Protein AF-A0A2V2ETI8-F1 (afdb_monomer)

Foldseek 3Di:
DDDDDDDDLVVVVVVVPDDDPDQDLLQLLLVVVCVVCDPPDLVVVCVVLVHDSVVNVCSNVSVDDDDPVSLVSVCVSVVHDSCNSRVVDDD

Structure (mmCIF, N/CA/C/O backbone):
data_AF-A0A2V2ETI8-F1
#
_entry.id   AF-A0A2V2ETI8-F1
#
loop_
_atom_site.group_PDB
_atom_site.id
_atom_site.type_symbol
_atom_site.label_atom_id
_atom_site.label_alt_id
_atom_site.label_comp_id
_atom_site.label_asym_id
_atom_site.label_entity_id
_atom_site.label_seq_id
_atom_site.pdbx_PDB_ins_code
_atom_site.Cartn_x
_atom_site.Cartn_y
_atom_site.Cartn_z
_atom_site.occupancy
_atom_site.B_iso_or_equiv
_atom_site.auth_seq_id
_atom_site.auth_comp_id
_atom_site.auth_asym_id
_atom_site.auth_atom_id
_atom_site.pdbx_PDB_model_num
ATOM 1 N N . MET A 1 1 ? 19.365 21.524 19.868 1.00 35.72 1 MET A N 1
ATOM 2 C CA . MET A 1 1 ? 19.945 21.725 18.520 1.00 35.72 1 MET A CA 1
ATOM 3 C C . MET A 1 1 ? 20.191 20.338 17.940 1.00 35.72 1 MET A C 1
ATOM 5 O O . MET A 1 1 ? 21.153 19.693 18.310 1.00 35.72 1 MET A O 1
ATOM 9 N N . SER A 1 2 ? 19.182 19.693 17.355 1.00 39.59 2 SER A N 1
ATOM 10 C CA . SER A 1 2 ? 18.855 19.773 15.922 1.00 39.59 2 SER A CA 1
ATOM 11 C C . SER A 1 2 ? 20.094 19.674 15.044 1.00 39.59 2 SER A C 1
ATOM 13 O O . SER A 1 2 ? 20.706 20.698 14.798 1.00 39.59 2 SER A O 1
ATOM 15 N N . HIS A 1 3 ? 20.402 18.486 14.524 1.00 34.25 3 HIS A N 1
ATOM 16 C CA . HIS A 1 3 ? 20.955 18.363 13.176 1.00 34.25 3 HIS A CA 1
ATOM 17 C C . HIS A 1 3 ? 20.338 17.143 12.483 1.00 34.25 3 HIS A C 1
ATOM 19 O O . HIS A 1 3 ? 20.705 15.989 12.682 1.00 34.25 3 HIS A O 1
ATOM 25 N N . HIS A 1 4 ? 19.311 17.474 11.705 1.00 41.62 4 HIS A N 1
ATOM 26 C CA . HIS A 1 4 ? 18.687 16.699 10.647 1.00 41.62 4 HIS A CA 1
ATOM 27 C C . HIS A 1 4 ? 19.758 16.176 9.675 1.00 41.62 4 HIS A C 1
ATOM 29 O O . HIS A 1 4 ? 20.475 16.973 9.073 1.00 41.62 4 HIS A O 1
ATOM 35 N N . LEU A 1 5 ? 19.822 14.859 9.463 1.00 40.38 5 LEU A N 1
ATOM 36 C CA . LEU A 1 5 ? 20.434 14.287 8.264 1.00 40.38 5 LEU A CA 1
ATOM 37 C C . LEU A 1 5 ? 19.337 13.619 7.443 1.00 40.38 5 LEU A C 1
ATOM 39 O O . LEU A 1 5 ? 18.814 12.557 7.780 1.00 40.38 5 LEU A O 1
ATOM 43 N N . VAL A 1 6 ? 18.978 14.316 6.370 1.00 48.94 6 VAL A N 1
ATOM 44 C CA . VAL A 1 6 ? 18.087 13.883 5.299 1.00 48.94 6 VAL A CA 1
ATOM 45 C C . VAL A 1 6 ? 18.724 12.663 4.625 1.00 48.94 6 VAL A C 1
ATOM 47 O O . VAL A 1 6 ? 19.639 12.791 3.815 1.00 48.94 6 VAL A O 1
ATOM 50 N N . LYS A 1 7 ? 18.280 11.457 4.996 1.00 44.16 7 LYS A N 1
ATOM 51 C CA . LYS A 1 7 ? 18.758 10.203 4.399 1.00 44.16 7 LYS A CA 1
ATOM 52 C C . LYS A 1 7 ? 18.103 10.018 3.026 1.00 44.16 7 LYS A C 1
ATOM 54 O O . LYS A 1 7 ? 16.928 9.679 2.921 1.00 44.16 7 LYS A O 1
ATOM 59 N N . SER A 1 8 ? 18.882 10.310 1.986 1.00 39.06 8 SER A N 1
ATOM 60 C CA . SER A 1 8 ? 18.523 10.206 0.569 1.00 39.06 8 SER A CA 1
ATOM 61 C C . SER A 1 8 ? 18.019 8.804 0.198 1.00 39.06 8 SER A C 1
ATOM 63 O O . SER A 1 8 ? 18.656 7.798 0.511 1.00 39.06 8 SER A O 1
ATOM 65 N N . GLN A 1 9 ? 16.889 8.745 -0.516 1.00 44.28 9 GLN A N 1
ATOM 66 C CA . GLN A 1 9 ? 16.208 7.514 -0.949 1.00 44.28 9 GLN A CA 1
ATOM 67 C C . GLN A 1 9 ? 17.059 6.591 -1.844 1.00 44.28 9 GLN A C 1
ATOM 69 O O . GLN A 1 9 ? 16.689 5.442 -2.062 1.00 44.28 9 GLN A O 1
ATOM 74 N N . VAL A 1 10 ? 18.202 7.062 -2.345 1.00 48.50 10 VAL A N 1
ATOM 75 C CA . VAL A 1 10 ? 19.082 6.300 -3.245 1.00 48.50 10 VAL A CA 1
ATOM 76 C C . VAL A 1 10 ? 19.896 5.233 -2.496 1.00 48.50 10 VAL A C 1
ATOM 78 O O . VAL A 1 10 ? 20.253 4.212 -3.078 1.00 48.50 10 VAL A O 1
ATOM 81 N N . PHE A 1 11 ? 20.143 5.412 -1.193 1.00 45.00 11 PHE A N 1
A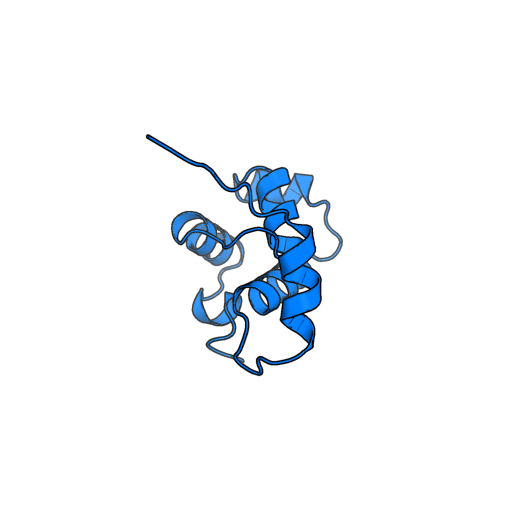TOM 82 C CA . PHE A 1 11 ? 20.996 4.493 -0.429 1.00 45.00 11 PHE A CA 1
ATOM 83 C C . PHE A 1 11 ? 20.315 3.149 -0.123 1.00 45.00 11 PHE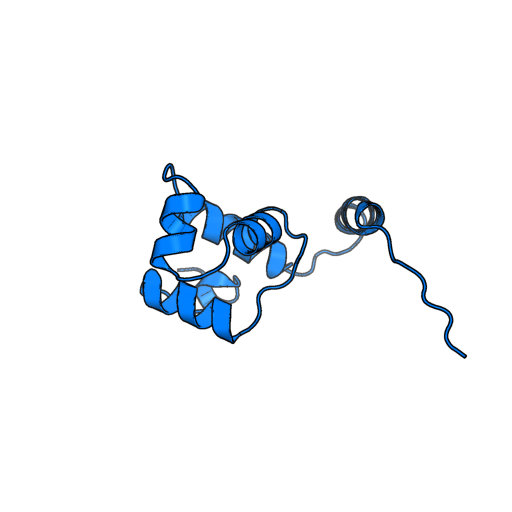 A C 1
ATOM 85 O O . PHE A 1 11 ? 20.973 2.112 -0.093 1.00 45.00 11 PHE A O 1
ATOM 92 N N . TYR A 1 12 ? 18.986 3.146 0.026 1.00 48.00 12 TYR A N 1
ATOM 93 C CA . TYR A 1 12 ? 18.221 1.930 0.324 1.00 48.00 12 TYR A CA 1
ATOM 94 C C . TYR A 1 12 ? 18.260 0.902 -0.818 1.00 48.00 12 TYR A C 1
ATOM 96 O O . TYR A 1 12 ? 18.278 -0.296 -0.560 1.00 48.00 12 TYR A O 1
ATOM 104 N N . ALA A 1 13 ? 18.348 1.341 -2.078 1.00 47.12 13 ALA A N 1
ATOM 105 C CA . ALA A 1 13 ? 1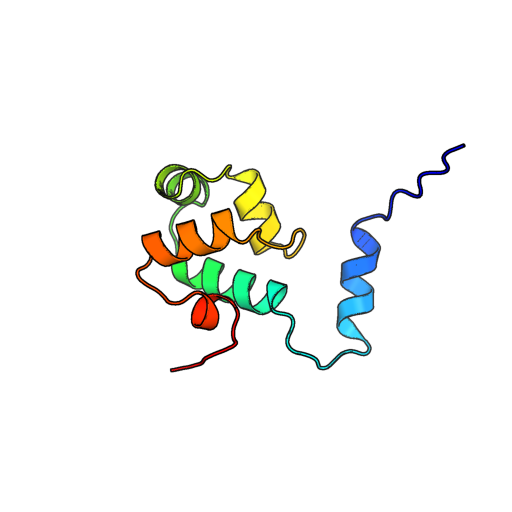8.291 0.443 -3.234 1.00 47.12 13 ALA A CA 1
ATOM 106 C C . ALA A 1 13 ? 19.585 -0.360 -3.471 1.00 47.12 13 ALA A C 1
ATOM 108 O O . ALA A 1 13 ? 19.533 -1.464 -4.012 1.00 47.12 13 ALA A O 1
ATOM 109 N N . VAL A 1 14 ? 20.746 0.175 -3.076 1.00 48.31 14 VAL A N 1
ATOM 110 C CA . VAL A 1 14 ? 22.047 -0.491 -3.279 1.00 48.31 14 VAL A CA 1
ATOM 111 C C . VAL A 1 14 ? 22.385 -1.408 -2.102 1.00 48.31 14 VAL A C 1
ATOM 113 O O . VAL A 1 14 ? 22.923 -2.495 -2.302 1.00 48.31 14 VAL A O 1
ATOM 116 N N . TRP A 1 15 ? 22.001 -1.023 -0.882 1.00 46.91 15 TRP A N 1
ATOM 117 C CA . TRP A 1 15 ? 22.252 -1.824 0.319 1.00 46.91 15 TRP A CA 1
ATOM 118 C C . TRP A 1 15 ? 21.342 -3.054 0.453 1.00 46.91 15 TRP A C 1
ATOM 120 O O . TRP A 1 15 ? 21.748 -4.046 1.050 1.00 46.91 15 TRP A O 1
ATOM 130 N N . CYS A 1 16 ? 20.158 -3.043 -0.167 1.00 45.41 16 CYS A N 1
ATOM 131 C CA . CYS A 1 16 ? 19.230 -4.179 -0.144 1.00 45.41 16 CYS A CA 1
ATOM 132 C C . CYS A 1 16 ? 19.722 -5.395 -0.969 1.00 45.41 16 CYS A C 1
ATOM 134 O O . CYS A 1 16 ? 19.231 -6.502 -0.787 1.00 45.41 16 CYS A O 1
ATOM 136 N N . LYS A 1 17 ? 20.718 -5.230 -1.858 1.00 47.28 17 LYS A N 1
ATOM 137 C CA . LYS A 1 17 ? 21.171 -6.304 -2.767 1.00 47.28 17 LYS A CA 1
ATOM 138 C C . LYS A 1 17 ? 22.367 -7.130 -2.295 1.00 47.28 17 LYS A C 1
ATOM 140 O O . LYS A 1 17 ? 22.608 -8.174 -2.890 1.00 47.28 17 LYS A O 1
ATOM 145 N N . ILE A 1 18 ? 23.139 -6.679 -1.304 1.00 46.44 18 ILE A N 1
ATOM 146 C CA . ILE A 1 18 ? 24.471 -7.262 -1.064 1.00 46.44 18 ILE A CA 1
ATOM 147 C C . ILE A 1 18 ? 24.556 -8.151 0.189 1.00 46.44 18 ILE A C 1
ATOM 149 O O . ILE A 1 18 ? 25.418 -9.020 0.189 1.00 46.44 18 ILE A O 1
ATOM 153 N N . PHE A 1 19 ? 23.694 -8.045 1.216 1.00 50.22 19 PHE A N 1
ATOM 154 C CA . PHE A 1 19 ? 23.960 -8.823 2.447 1.00 50.22 19 PHE A CA 1
ATOM 155 C C . PHE A 1 19 ? 22.794 -9.189 3.390 1.00 50.22 19 PHE A C 1
ATOM 157 O O . PHE A 1 19 ? 23.074 -9.459 4.553 1.00 50.22 19 PHE A O 1
ATOM 164 N N . TYR A 1 20 ? 21.520 -9.254 2.974 1.00 45.84 20 TYR A N 1
ATOM 165 C CA . TYR A 1 20 ? 20.463 -9.703 3.904 1.00 45.84 20 TYR A CA 1
ATOM 166 C C . TYR A 1 20 ? 19.424 -10.630 3.259 1.00 45.84 20 TYR A C 1
ATOM 168 O O . TYR A 1 20 ? 18.528 -10.201 2.538 1.00 45.84 20 TYR A O 1
ATOM 176 N N . VAL A 1 21 ? 19.569 -11.927 3.540 1.00 54.62 21 VAL A N 1
ATOM 177 C CA . VAL A 1 21 ? 18.547 -12.965 3.345 1.00 54.62 21 VAL A CA 1
ATOM 178 C C . VAL A 1 21 ? 17.685 -13.001 4.612 1.00 54.62 21 VAL A C 1
ATOM 180 O O . VAL A 1 21 ? 17.757 -13.931 5.404 1.00 54.62 21 VAL A O 1
ATOM 183 N N . GLU A 1 22 ? 16.883 -11.964 4.833 1.00 52.97 22 GLU A N 1
ATOM 184 C CA . GLU A 1 22 ? 15.716 -12.035 5.719 1.00 52.97 22 GLU A CA 1
ATOM 185 C C . GLU A 1 22 ? 14.522 -11.489 4.938 1.00 52.97 22 GLU A C 1
ATOM 187 O O . GLU A 1 22 ? 14.664 -10.535 4.173 1.00 52.97 22 GLU A O 1
ATOM 192 N N . ARG A 1 23 ? 13.364 -12.148 5.046 1.00 59.19 23 ARG A N 1
ATOM 193 C CA . ARG A 1 23 ? 12.168 -11.836 4.250 1.00 59.19 23 ARG A CA 1
ATOM 194 C C . ARG A 1 23 ? 11.789 -10.359 4.410 1.00 59.19 23 ARG A C 1
ATOM 196 O O . ARG A 1 23 ? 11.252 -9.972 5.445 1.00 59.19 23 ARG A O 1
ATOM 203 N N . ASP A 1 24 ? 12.019 -9.557 3.375 1.00 81.50 24 ASP A N 1
ATOM 204 C CA . ASP A 1 24 ? 11.575 -8.166 3.350 1.00 81.50 24 ASP A CA 1
ATOM 205 C C . ASP A 1 24 ? 10.056 -8.122 3.130 1.00 81.50 24 ASP A C 1
ATOM 207 O O . ASP A 1 24 ? 9.558 -8.263 2.007 1.00 81.50 24 ASP A O 1
ATOM 211 N N . CYS A 1 25 ? 9.309 -7.940 4.221 1.00 82.56 25 CYS A N 1
ATOM 212 C CA . CYS A 1 25 ? 7.854 -7.818 4.196 1.00 82.56 25 CYS A CA 1
ATOM 213 C C . CYS A 1 25 ? 7.382 -6.647 3.321 1.00 82.56 25 CYS A C 1
ATOM 215 O O . CYS A 1 25 ? 6.287 -6.719 2.766 1.00 82.56 25 CYS A O 1
ATOM 217 N N . VAL A 1 26 ? 8.203 -5.606 3.127 1.00 88.19 26 VAL A N 1
ATOM 218 C CA . VAL A 1 26 ? 7.891 -4.475 2.242 1.00 88.19 26 VAL A CA 1
ATOM 219 C C . VAL A 1 26 ? 7.933 -4.918 0.783 1.00 88.19 26 VAL A C 1
ATOM 221 O O . VAL A 1 26 ? 7.022 -4.595 0.020 1.00 88.19 26 VAL A O 1
ATOM 224 N N . ALA A 1 27 ? 8.954 -5.683 0.393 1.00 90.69 27 ALA A N 1
ATOM 225 C CA . ALA A 1 27 ? 9.085 -6.199 -0.967 1.00 90.69 27 ALA A CA 1
ATOM 226 C C . ALA A 1 27 ? 8.000 -7.231 -1.301 1.00 90.69 27 ALA A C 1
ATOM 228 O O . ALA A 1 27 ? 7.394 -7.157 -2.372 1.00 90.69 27 ALA A O 1
ATOM 229 N N . VAL A 1 28 ? 7.712 -8.152 -0.376 1.00 91.88 28 VAL A N 1
ATOM 230 C CA . VAL A 1 28 ? 6.653 -9.157 -0.561 1.00 91.88 28 VAL A CA 1
ATOM 231 C C . VAL A 1 28 ? 5.283 -8.492 -0.665 1.00 91.88 28 VAL A C 1
ATOM 233 O O . VAL A 1 28 ? 4.525 -8.786 -1.589 1.00 91.88 28 VAL A O 1
ATOM 236 N N . PHE A 1 29 ? 4.994 -7.539 0.222 1.00 93.88 29 PHE A N 1
ATOM 237 C CA . PHE A 1 29 ? 3.759 -6.766 0.163 1.00 93.88 29 PHE A CA 1
ATOM 238 C C . PHE A 1 29 ? 3.619 -6.011 -1.158 1.00 93.88 29 PHE A C 1
ATOM 240 O O . PHE A 1 29 ? 2.557 -6.043 -1.775 1.00 93.88 29 PHE A O 1
ATOM 247 N N . ALA A 1 30 ? 4.683 -5.353 -1.625 1.00 94.62 30 ALA A N 1
ATOM 248 C CA . ALA A 1 30 ? 4.660 -4.629 -2.891 1.00 94.62 30 ALA A CA 1
ATOM 249 C C . ALA A 1 30 ? 4.374 -5.555 -4.085 1.00 94.62 30 ALA A C 1
ATOM 251 O O . ALA A 1 30 ? 3.607 -5.176 -4.972 1.00 94.62 30 ALA A O 1
ATOM 252 N N . ALA A 1 31 ? 4.954 -6.759 -4.097 1.00 94.12 31 ALA A N 1
ATOM 253 C CA . ALA A 1 31 ? 4.710 -7.762 -5.130 1.00 94.12 31 ALA A CA 1
ATOM 254 C C . ALA A 1 31 ? 3.251 -8.244 -5.122 1.00 94.12 31 ALA A C 1
ATOM 256 O O . ALA A 1 31 ? 2.563 -8.098 -6.132 1.00 94.12 31 ALA A O 1
ATOM 257 N N . ARG A 1 32 ? 2.743 -8.696 -3.969 1.00 94.94 32 ARG A N 1
ATOM 258 C CA . ARG A 1 32 ? 1.347 -9.145 -3.822 1.00 94.94 32 ARG A CA 1
ATOM 259 C C . ARG A 1 32 ? 0.343 -8.046 -4.139 1.00 94.94 32 ARG A C 1
ATOM 261 O O . ARG A 1 32 ? -0.624 -8.265 -4.858 1.00 94.94 32 ARG A O 1
ATOM 268 N N . LEU A 1 33 ? 0.593 -6.829 -3.659 1.00 95.88 33 LEU A N 1
ATOM 269 C CA . LEU A 1 33 ? -0.265 -5.689 -3.958 1.00 95.88 33 LEU A CA 1
ATOM 270 C C . LEU A 1 33 ? -0.314 -5.410 -5.463 1.00 95.88 33 LEU A C 1
ATOM 272 O O . LEU A 1 33 ? -1.368 -5.063 -5.985 1.00 95.88 33 LEU A O 1
ATOM 276 N N . LYS A 1 34 ? 0.809 -5.562 -6.173 1.00 96.12 34 LYS A N 1
ATOM 277 C CA . LYS A 1 34 ? 0.849 -5.403 -7.628 1.00 96.12 34 LYS A CA 1
ATOM 278 C C . LYS A 1 34 ? 0.017 -6.475 -8.333 1.00 96.12 34 LYS A C 1
ATOM 280 O O . LYS A 1 34 ? -0.735 -6.131 -9.238 1.00 96.12 34 LYS A O 1
ATOM 285 N N . GLU A 1 35 ? 0.116 -7.729 -7.903 1.00 95.50 35 GLU A N 1
ATOM 286 C CA . GLU A 1 35 ? -0.696 -8.839 -8.426 1.00 95.50 35 GLU A CA 1
ATOM 287 C C . GLU A 1 35 ? -2.191 -8.591 -8.208 1.00 95.50 35 GLU A C 1
ATOM 289 O O . GLU A 1 35 ? -2.986 -8.711 -9.134 1.00 95.50 35 GLU A O 1
ATOM 294 N N . PHE A 1 36 ? -2.565 -8.141 -7.012 1.00 95.19 36 PHE A N 1
ATOM 295 C CA . PHE A 1 36 ? -3.947 -7.831 -6.648 1.00 95.19 36 PHE A CA 1
ATOM 296 C C . PHE A 1 36 ? -4.510 -6.585 -7.340 1.00 95.19 36 PHE A C 1
ATOM 298 O O . PHE A 1 36 ? -5.719 -6.448 -7.541 1.00 95.19 36 PHE A O 1
ATOM 30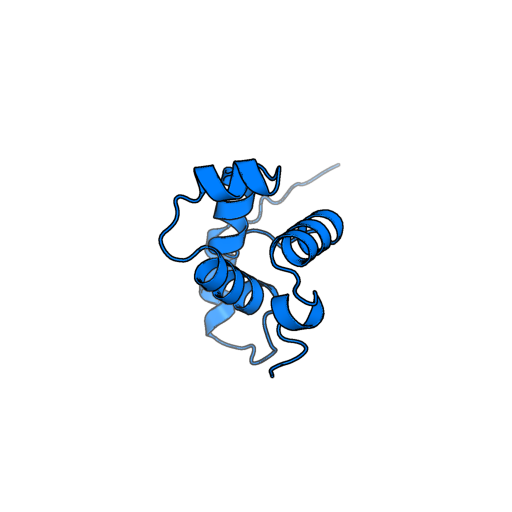5 N N . ILE A 1 37 ? -3.660 -5.617 -7.685 1.00 96.12 37 ILE A N 1
ATOM 306 C CA . ILE A 1 37 ? -4.071 -4.505 -8.542 1.00 96.12 37 ILE A CA 1
ATOM 307 C C . ILE A 1 37 ? -4.298 -5.019 -9.970 1.00 96.12 37 ILE A C 1
ATOM 309 O O . ILE A 1 37 ? -5.268 -4.599 -10.601 1.00 96.12 37 ILE A O 1
ATOM 313 N N . GLY A 1 38 ? -3.464 -5.942 -10.450 1.00 95.88 38 GLY A N 1
ATOM 314 C CA . GLY A 1 38 ? -3.538 -6.468 -11.808 1.00 95.88 38 GLY A CA 1
ATOM 315 C C . GLY A 1 38 ? -3.359 -5.354 -12.840 1.00 95.88 38 GLY A C 1
ATOM 316 O O . GLY A 1 38 ? -2.546 -4.446 -12.657 1.00 95.88 38 GLY A O 1
ATOM 317 N N . ASP A 1 39 ? -4.163 -5.391 -13.900 1.00 96.06 39 ASP A N 1
ATOM 318 C CA . ASP A 1 39 ? -4.084 -4.422 -15.001 1.00 96.06 39 ASP A CA 1
ATOM 319 C C . ASP A 1 39 ? -4.862 -3.121 -14.746 1.00 96.06 39 ASP A C 1
ATOM 321 O O . ASP A 1 39 ? -4.864 -2.214 -15.585 1.00 96.06 39 ASP A O 1
ATOM 325 N N . ARG A 1 40 ? -5.547 -2.989 -13.600 1.00 95.50 40 ARG A N 1
ATOM 326 C CA . ARG A 1 40 ? -6.360 -1.794 -13.346 1.00 95.50 40 ARG A CA 1
ATOM 327 C C . ARG A 1 40 ? -5.486 -0.572 -13.031 1.00 95.50 40 ARG A C 1
ATOM 329 O O . ARG A 1 40 ? -4.429 -0.689 -12.404 1.00 95.50 40 ARG A O 1
ATOM 336 N N . PRO A 1 41 ? -5.947 0.645 -13.364 1.00 97.44 41 PRO A N 1
ATOM 337 C CA . PRO A 1 41 ? -5.235 1.864 -13.006 1.00 97.44 41 PRO A CA 1
ATOM 338 C C . PRO A 1 41 ? -5.080 2.023 -11.487 1.00 97.44 41 PRO A C 1
ATOM 340 O O . PRO A 1 41 ? -6.046 1.907 -10.731 1.00 97.44 41 PRO A O 1
ATOM 343 N N . ILE A 1 42 ? -3.885 2.414 -11.029 1.00 96.75 42 ILE A N 1
ATOM 344 C CA . ILE A 1 42 ? -3.622 2.686 -9.600 1.00 96.75 42 ILE A CA 1
ATOM 345 C C . ILE A 1 42 ? -4.577 3.762 -9.058 1.00 96.75 42 ILE A C 1
ATOM 347 O O . ILE A 1 42 ? -4.990 3.699 -7.905 1.00 96.75 42 ILE A O 1
ATOM 351 N N . SER A 1 43 ? -4.953 4.745 -9.882 1.00 97.25 43 SER A N 1
ATOM 352 C CA . SER A 1 43 ? -5.913 5.794 -9.517 1.00 97.25 43 SER A CA 1
ATOM 353 C C . SER A 1 43 ? -7.304 5.243 -9.194 1.00 97.25 43 SER A C 1
ATOM 355 O O . SER A 1 43 ? -7.953 5.733 -8.270 1.00 97.25 43 SER A O 1
ATOM 357 N N . GLN A 1 44 ? -7.748 4.214 -9.921 1.00 98.00 44 GLN A N 1
ATOM 358 C CA . GLN A 1 44 ? -9.006 3.530 -9.650 1.00 98.00 44 GLN A CA 1
ATOM 359 C C . GLN A 1 44 ? -8.930 2.803 -8.305 1.00 98.00 44 GLN A C 1
ATOM 361 O O . GLN A 1 44 ? -9.751 3.072 -7.431 1.00 98.00 44 GLN A O 1
ATOM 366 N N . PHE A 1 45 ? -7.910 1.963 -8.110 1.00 97.94 45 PHE A N 1
ATOM 367 C CA . PHE A 1 45 ? -7.721 1.234 -6.854 1.00 97.94 45 PHE A CA 1
ATOM 368 C C . PHE A 1 45 ? -7.620 2.178 -5.650 1.00 97.94 45 PHE A C 1
ATOM 370 O O . PHE A 1 45 ? -8.321 2.001 -4.662 1.00 97.94 45 PHE A O 1
ATOM 377 N N . ALA A 1 46 ? -6.809 3.233 -5.756 1.00 97.75 46 ALA A N 1
ATOM 378 C CA . ALA A 1 46 ? -6.626 4.242 -4.715 1.00 97.75 46 ALA A CA 1
ATOM 379 C C . ALA A 1 46 ? -7.954 4.856 -4.240 1.00 97.75 46 ALA A C 1
ATOM 381 O O . ALA A 1 46 ? -8.162 5.045 -3.039 1.00 97.75 46 ALA A O 1
ATOM 382 N N . ARG A 1 47 ? -8.867 5.140 -5.178 1.00 97.69 47 ARG A N 1
ATOM 383 C CA . ARG A 1 47 ? -10.207 5.652 -4.873 1.00 97.69 47 ARG A CA 1
ATOM 384 C C . ARG A 1 47 ? -11.063 4.610 -4.158 1.00 97.69 47 ARG A C 1
ATOM 386 O O . ARG A 1 47 ? -11.755 4.966 -3.213 1.00 97.69 47 ARG A O 1
ATOM 393 N N . GLU A 1 48 ? -11.000 3.355 -4.588 1.00 97.38 48 GLU A N 1
ATOM 394 C CA . GLU A 1 48 ? -11.777 2.251 -4.013 1.00 97.38 48 GLU A CA 1
ATOM 395 C C . GLU A 1 48 ? -11.362 1.939 -2.566 1.00 97.38 48 GLU A C 1
ATOM 397 O O . GLU A 1 48 ? -12.226 1.798 -1.707 1.00 97.38 48 GLU A O 1
ATOM 402 N N . VAL A 1 49 ? -10.059 1.926 -2.260 1.00 96.75 49 VAL A N 1
ATOM 403 C CA . VAL A 1 49 ? -9.565 1.697 -0.883 1.00 96.75 49 VAL A CA 1
ATOM 404 C C . VAL A 1 49 ? -9.511 2.964 -0.021 1.00 96.75 49 VAL A C 1
ATOM 406 O O . VAL A 1 49 ? -9.206 2.905 1.173 1.00 96.75 49 VAL A O 1
ATOM 409 N N . GLY A 1 50 ? -9.766 4.138 -0.605 1.00 96.81 50 GLY A N 1
ATOM 410 C CA . GLY A 1 50 ? -9.669 5.419 0.096 1.00 96.81 50 GLY A CA 1
ATOM 411 C C . GLY A 1 50 ? -8.252 5.727 0.596 1.00 96.81 50 GLY A C 1
ATOM 412 O O . GLY A 1 50 ? -8.085 6.274 1.689 1.00 96.81 50 GLY A O 1
ATOM 413 N N . ILE A 1 51 ? -7.228 5.348 -0.175 1.00 96.62 51 ILE A N 1
ATOM 414 C CA . ILE A 1 51 ? -5.809 5.607 0.112 1.00 96.62 51 ILE A CA 1
ATOM 415 C C . ILE A 1 51 ? -5.262 6.508 -0.998 1.00 96.62 51 ILE A C 1
ATOM 417 O O . ILE A 1 51 ? -5.461 6.198 -2.170 1.00 96.62 51 ILE A O 1
ATOM 421 N N . PRO A 1 52 ? -4.537 7.601 -0.688 1.00 97.38 52 PRO A N 1
ATOM 422 C CA . PRO A 1 52 ? -3.996 8.472 -1.725 1.00 97.38 52 PRO A CA 1
ATOM 423 C C . PRO A 1 52 ? -3.140 7.702 -2.738 1.00 97.38 52 PRO A C 1
ATOM 425 O O . PRO A 1 52 ? -2.257 6.933 -2.356 1.00 97.38 52 PRO A O 1
ATOM 428 N N . GLN A 1 53 ? -3.340 7.962 -4.033 1.00 97.56 53 GLN A N 1
ATOM 429 C CA . GLN A 1 53 ? -2.618 7.275 -5.112 1.00 97.56 53 GLN A CA 1
ATOM 430 C C . GLN A 1 53 ? -1.096 7.334 -4.928 1.00 97.56 53 GLN A C 1
ATOM 432 O O . GLN A 1 53 ? -0.408 6.337 -5.115 1.00 97.56 53 GLN A O 1
ATOM 437 N N . GLN A 1 54 ? -0.559 8.483 -4.500 1.00 96.88 54 GLN A N 1
ATOM 438 C CA . GLN A 1 54 ? 0.876 8.632 -4.239 1.00 96.88 54 GLN A CA 1
ATOM 439 C C . GLN A 1 54 ? 1.382 7.686 -3.143 1.00 96.88 54 GLN A C 1
ATOM 441 O O . GLN A 1 54 ? 2.518 7.219 -3.215 1.00 96.88 54 GLN A O 1
ATOM 446 N N . THR A 1 55 ? 0.554 7.405 -2.137 1.00 96.38 55 THR A N 1
ATOM 447 C CA . THR A 1 55 ? 0.869 6.471 -1.054 1.00 96.38 55 THR A CA 1
ATOM 448 C C . THR A 1 55 ? 0.961 5.051 -1.604 1.00 96.38 55 THR A C 1
ATOM 450 O O . THR A 1 55 ? 1.983 4.401 -1.395 1.00 96.38 55 THR A O 1
ATOM 453 N N . ILE A 1 56 ? -0.017 4.622 -2.410 1.00 97.00 56 ILE A N 1
ATOM 454 C CA . ILE A 1 56 ? 0.027 3.325 -3.106 1.00 97.00 56 ILE A CA 1
ATOM 455 C C .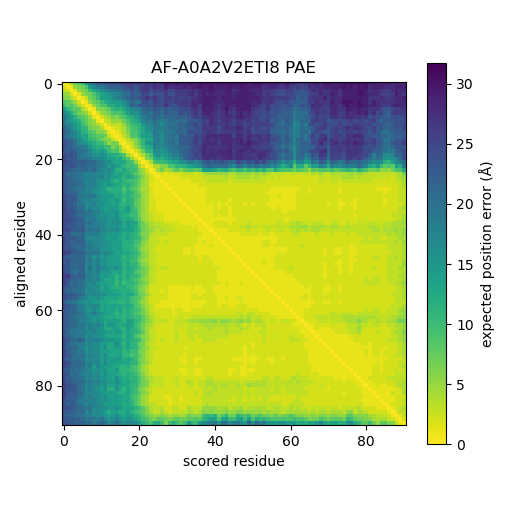 ILE A 1 56 ? 1.261 3.228 -4.012 1.00 97.00 56 ILE A C 1
ATOM 457 O O . ILE A 1 56 ? 2.014 2.262 -3.935 1.00 97.00 56 ILE A O 1
ATOM 461 N N . SER A 1 57 ? 1.553 4.265 -4.802 1.00 96.00 57 SER A N 1
ATOM 462 C CA . SER A 1 57 ? 2.747 4.295 -5.653 1.00 96.00 57 SER A CA 1
ATOM 463 C C . SER A 1 57 ? 4.056 4.221 -4.864 1.00 96.00 57 SER A C 1
ATOM 465 O O . SER A 1 57 ? 5.071 3.793 -5.407 1.00 96.00 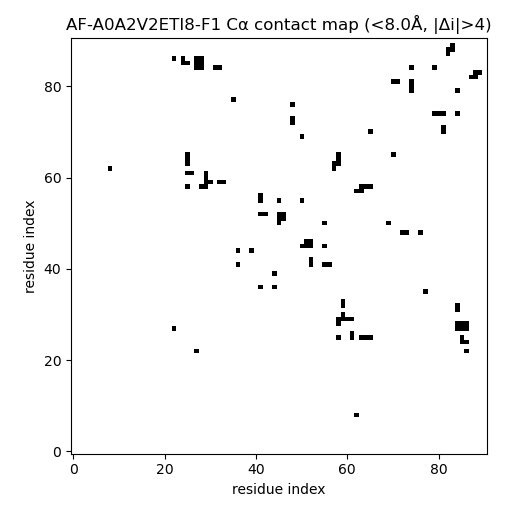57 SER A O 1
ATOM 467 N N . ARG A 1 58 ? 4.100 4.683 -3.608 1.00 95.25 58 ARG A N 1
ATOM 468 C CA . ARG A 1 58 ? 5.278 4.523 -2.735 1.00 95.25 58 ARG A CA 1
ATOM 469 C C . ARG A 1 58 ? 5.385 3.101 -2.192 1.00 95.25 58 ARG A C 1
ATOM 471 O O . ARG A 1 58 ? 6.505 2.607 -2.124 1.00 95.25 58 ARG A O 1
ATOM 478 N N . TYR A 1 59 ? 4.263 2.450 -1.879 1.00 95.44 59 TYR A N 1
ATOM 479 C CA . TYR A 1 59 ? 4.239 1.038 -1.485 1.00 95.44 59 TYR A CA 1
ATOM 480 C C . TYR A 1 59 ? 4.738 0.130 -2.607 1.00 95.44 59 TYR A C 1
ATOM 482 O O . TYR A 1 59 ? 5.682 -0.619 -2.400 1.00 95.44 59 TYR A O 1
ATOM 490 N N . LEU A 1 60 ? 4.213 0.291 -3.826 1.00 93.81 60 LEU A N 1
ATOM 491 C CA . LEU A 1 60 ? 4.621 -0.505 -4.994 1.00 93.81 60 LEU A CA 1
ATOM 492 C C . LEU A 1 60 ? 6.101 -0.341 -5.378 1.00 93.81 60 LEU A C 1
ATOM 494 O O . LEU A 1 60 ? 6.655 -1.172 -6.088 1.00 93.81 60 LEU A O 1
ATOM 498 N N . ARG A 1 61 ? 6.741 0.748 -4.939 1.00 92.38 61 ARG A N 1
ATOM 499 C CA . ARG A 1 61 ? 8.168 1.026 -5.166 1.00 92.38 61 ARG A CA 1
ATOM 500 C C . ARG A 1 61 ? 9.032 0.746 -3.932 1.00 92.38 61 ARG A C 1
ATOM 502 O O . ARG A 1 61 ? 10.180 1.183 -3.906 1.00 92.38 61 ARG A O 1
ATOM 509 N N . CYS A 1 62 ? 8.472 0.116 -2.899 1.00 90.94 62 CYS A N 1
ATOM 510 C CA . CYS A 1 62 ? 9.132 -0.160 -1.619 1.00 90.94 62 CYS A CA 1
ATOM 511 C C . CYS A 1 62 ? 9.756 1.084 -0.955 1.00 90.94 62 CYS A C 1
ATOM 513 O O . CYS A 1 62 ? 10.705 0.994 -0.187 1.00 90.94 62 CYS A O 1
ATOM 515 N N . GLN A 1 63 ? 9.240 2.282 -1.248 1.00 87.75 63 GLN A N 1
ATOM 516 C CA . GLN A 1 63 ? 9.775 3.543 -0.714 1.00 87.75 63 GLN A CA 1
ATOM 517 C C . GLN A 1 63 ? 9.217 3.893 0.665 1.00 87.75 63 GLN A C 1
ATOM 519 O O . GLN A 1 63 ? 9.605 4.900 1.263 1.00 87.75 63 GLN A O 1
ATOM 524 N N . ARG A 1 64 ? 8.215 3.142 1.117 1.00 86.69 64 ARG A N 1
ATOM 525 C CA . ARG A 1 64 ? 7.500 3.389 2.357 1.00 86.69 64 ARG A CA 1
ATOM 526 C C . ARG A 1 64 ? 6.940 2.077 2.885 1.00 86.69 64 ARG A C 1
ATOM 528 O O . ARG A 1 64 ? 6.323 1.337 2.129 1.00 86.69 64 ARG A O 1
ATOM 535 N N . GLU A 1 65 ? 7.083 1.870 4.185 1.00 89.38 65 GLU A N 1
ATOM 536 C CA . GLU A 1 65 ? 6.388 0.813 4.912 1.00 89.38 65 GLU A CA 1
ATOM 537 C C . GLU A 1 65 ? 4.8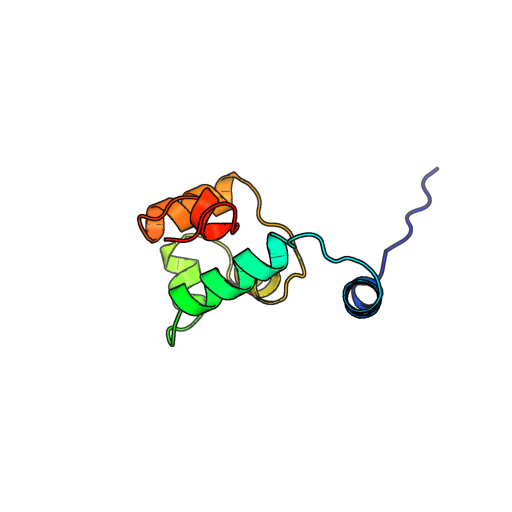92 1.136 5.062 1.00 89.38 65 GLU A C 1
ATOM 539 O O . GLU A 1 65 ? 4.486 2.294 5.251 1.00 89.38 65 GLU A O 1
ATOM 544 N N . ILE A 1 66 ? 4.046 0.118 4.945 1.00 92.81 66 ILE A N 1
ATOM 545 C CA . ILE A 1 66 ? 2.609 0.278 5.137 1.00 92.81 66 ILE A CA 1
ATOM 546 C C . ILE A 1 66 ? 2.277 0.403 6.628 1.00 92.81 66 ILE A C 1
ATOM 548 O O . ILE A 1 66 ? 2.825 -0.307 7.462 1.00 92.81 66 ILE A O 1
ATOM 552 N N . SER A 1 67 ? 1.376 1.322 6.982 1.00 93.38 67 SER A N 1
ATOM 553 C CA . SER A 1 67 ? 0.858 1.382 8.351 1.00 93.38 67 SER A CA 1
ATOM 554 C C . SER A 1 67 ? -0.230 0.332 8.549 1.00 93.38 67 SER A C 1
ATOM 556 O O . SER A 1 67 ? -0.981 0.038 7.619 1.00 93.38 67 SER A O 1
ATOM 558 N N . LEU A 1 68 ? -0.387 -0.157 9.782 1.00 93.69 68 LEU A N 1
ATOM 559 C CA . LEU A 1 68 ? -1.394 -1.165 10.124 1.00 93.69 68 LEU A CA 1
ATOM 560 C C . LEU A 1 68 ? -2.805 -0.781 9.647 1.00 93.69 68 LEU A C 1
ATOM 562 O O . LEU A 1 68 ? -3.491 -1.592 9.042 1.00 93.69 68 LEU A O 1
ATOM 566 N N . THR A 1 69 ? -3.208 0.481 9.824 1.00 95.62 69 THR A N 1
ATOM 567 C CA . THR A 1 69 ? -4.518 0.979 9.373 1.00 95.62 69 THR A CA 1
ATOM 568 C C . THR A 1 69 ? -4.747 0.786 7.874 1.00 95.62 69 THR A C 1
ATOM 570 O O . THR A 1 69 ? -5.835 0.394 7.466 1.00 95.62 69 THR A O 1
ATOM 573 N N . TYR A 1 70 ? -3.739 1.071 7.044 1.00 95.88 70 TYR A N 1
ATOM 574 C CA . TYR A 1 70 ? -3.860 0.900 5.597 1.00 95.88 70 TYR A CA 1
ATOM 575 C C . TYR A 1 70 ? -3.730 -0.560 5.181 1.00 95.88 70 TYR A C 1
ATOM 577 O O . TYR A 1 70 ? -4.376 -0.961 4.219 1.00 95.88 70 TYR A O 1
ATOM 585 N N . LEU A 1 71 ? -2.944 -1.347 5.916 1.00 95.81 71 LEU A N 1
ATOM 586 C CA . LEU A 1 71 ? -2.826 -2.780 5.691 1.00 95.81 71 LEU A CA 1
ATOM 587 C C . LEU A 1 71 ? -4.169 -3.482 5.912 1.00 95.81 71 LEU A C 1
ATOM 589 O O . LEU A 1 71 ? -4.621 -4.177 5.008 1.00 95.81 71 LEU A O 1
ATOM 593 N N . CYS A 1 72 ? -4.842 -3.229 7.041 1.00 95.81 72 CYS A N 1
ATOM 594 C CA . CYS A 1 72 ? -6.182 -3.765 7.304 1.00 95.81 72 CYS A CA 1
ATOM 595 C C . CYS A 1 72 ? -7.170 -3.342 6.216 1.00 95.81 72 CYS A C 1
ATOM 597 O O . CYS A 1 72 ? -7.892 -4.166 5.685 1.00 95.81 72 CYS A O 1
ATOM 599 N N . ARG A 1 73 ? -7.134 -2.074 5.792 1.00 96.69 73 ARG A N 1
ATOM 600 C CA . ARG A 1 73 ? -8.021 -1.580 4.729 1.00 96.69 73 ARG A CA 1
ATOM 601 C C . ARG A 1 73 ? -7.860 -2.320 3.404 1.00 96.69 73 ARG A C 1
ATOM 603 O O . ARG A 1 73 ? -8.837 -2.540 2.700 1.00 96.69 73 ARG A O 1
ATOM 610 N N . ILE A 1 74 ? -6.621 -2.638 3.041 1.00 97.00 74 ILE A N 1
ATOM 611 C CA . ILE A 1 74 ? -6.313 -3.380 1.818 1.00 97.00 74 ILE A CA 1
ATOM 612 C C . ILE A 1 74 ? -6.726 -4.847 1.974 1.00 97.00 74 ILE A C 1
ATOM 614 O O . ILE A 1 74 ? -7.327 -5.394 1.056 1.00 97.00 74 ILE A O 1
ATOM 618 N N . ALA A 1 75 ? -6.454 -5.452 3.132 1.00 96.44 75 ALA A N 1
ATOM 619 C CA . ALA A 1 75 ? -6.903 -6.798 3.483 1.00 96.44 75 ALA A CA 1
ATOM 620 C C . ALA A 1 75 ? -8.430 -6.931 3.375 1.00 96.44 75 ALA A C 1
ATOM 622 O O . ALA A 1 75 ? -8.916 -7.774 2.627 1.00 96.44 75 ALA A O 1
ATOM 623 N N . ASP A 1 76 ? -9.174 -6.021 4.005 1.00 96.81 76 ASP A N 1
ATOM 624 C CA . ASP A 1 76 ? -10.640 -5.979 3.976 1.00 96.81 76 ASP A CA 1
ATOM 625 C C . ASP A 1 76 ? -11.185 -5.803 2.552 1.00 96.81 76 ASP A C 1
ATOM 627 O O . ASP A 1 76 ? -12.203 -6.391 2.194 1.00 96.81 76 ASP A O 1
ATOM 631 N N . TYR A 1 77 ? -10.507 -5.003 1.723 1.00 97.38 77 TYR A N 1
ATOM 632 C CA . TYR A 1 77 ? -10.911 -4.769 0.337 1.00 97.38 77 TYR A CA 1
ATOM 633 C C . TYR A 1 77 ? -10.781 -6.027 -0.537 1.00 97.38 77 TYR A C 1
ATOM 635 O O . TYR A 1 77 ? -11.643 -6.271 -1.380 1.00 97.38 77 TYR A O 1
ATOM 643 N N . PHE A 1 78 ? -9.714 -6.810 -0.360 1.00 95.75 78 PHE A N 1
ATOM 644 C CA . PHE A 1 78 ? -9.496 -8.044 -1.124 1.00 95.75 78 PHE A CA 1
ATOM 645 C C . PHE A 1 78 ? -10.108 -9.289 -0.469 1.00 95.75 78 PHE A C 1
ATOM 647 O O . PHE A 1 78 ? -10.229 -10.312 -1.134 1.00 95.75 78 PHE A O 1
ATOM 654 N N . GLY A 1 79 ? -10.521 -9.203 0.798 1.00 95.75 79 GLY A N 1
ATOM 655 C CA . GLY A 1 79 ? -10.990 -10.350 1.576 1.00 95.75 79 GLY A CA 1
ATOM 656 C C . GLY A 1 79 ? -9.861 -11.295 2.000 1.00 95.75 79 GLY A C 1
ATOM 657 O O . GLY A 1 79 ? -10.097 -12.490 2.144 1.00 95.75 79 GLY A O 1
ATOM 658 N N . GLU A 1 80 ? -8.648 -10.770 2.178 1.00 94.94 80 GLU A N 1
ATOM 659 C CA . GLU A 1 80 ? -7.420 -11.545 2.406 1.00 94.94 80 GLU A CA 1
ATOM 660 C C . GLU A 1 80 ? -6.825 -11.298 3.796 1.00 94.94 80 GLU A C 1
ATOM 662 O O . GLU A 1 80 ? -7.057 -10.258 4.408 1.00 94.94 80 GLU A O 1
ATOM 667 N N . ASP A 1 81 ? -6.012 -12.232 4.297 1.00 93.88 81 ASP A N 1
ATOM 668 C CA . ASP A 1 81 ? -5.331 -12.083 5.591 1.00 93.88 81 ASP A CA 1
ATOM 669 C C . ASP A 1 81 ? -4.105 -11.151 5.479 1.00 93.88 81 ASP A C 1
ATOM 671 O O . ASP A 1 81 ? -3.332 -11.192 4.515 1.00 93.88 81 ASP A O 1
ATOM 675 N N . ILE A 1 82 ? -3.871 -10.332 6.505 1.00 93.25 82 ILE A N 1
ATOM 676 C CA . ILE A 1 82 ? -2.678 -9.480 6.603 1.00 93.25 82 ILE A CA 1
ATOM 677 C C . ILE A 1 82 ? -1.374 -10.296 6.594 1.00 93.25 82 ILE A C 1
ATOM 679 O O . ILE A 1 82 ? -0.367 -9.846 6.045 1.00 93.25 82 ILE A O 1
ATOM 683 N N . ASP A 1 83 ? -1.381 -11.507 7.158 1.00 91.50 83 ASP A N 1
ATOM 684 C CA . ASP A 1 83 ? -0.256 -12.440 7.146 1.00 91.50 83 ASP A CA 1
ATOM 685 C C . ASP A 1 83 ? 0.067 -12.896 5.723 1.00 91.50 83 ASP A C 1
ATOM 687 O O . ASP A 1 83 ? 1.245 -13.037 5.377 1.00 91.50 83 ASP A O 1
ATOM 691 N N . PHE A 1 84 ? -0.961 -13.101 4.894 1.00 91.50 84 PHE A N 1
ATOM 692 C CA . PHE A 1 84 ? -0.778 -13.396 3.479 1.00 91.50 84 PHE A CA 1
ATOM 693 C C . PHE A 1 84 ? -0.191 -12.174 2.779 1.00 91.50 84 PHE A C 1
ATOM 695 O O . PHE A 1 84 ? 0.878 -12.270 2.190 1.00 91.50 84 PHE A O 1
ATOM 702 N N . LEU A 1 85 ? -0.777 -10.985 2.935 1.00 91.19 85 LEU A N 1
ATOM 703 C CA . LEU A 1 85 ? -0.251 -9.761 2.316 1.00 91.19 85 LEU A CA 1
ATOM 704 C C . LEU A 1 85 ? 1.231 -9.496 2.642 1.00 91.19 85 LEU A C 1
ATOM 706 O O . LEU A 1 85 ? 1.968 -9.026 1.779 1.00 91.19 85 LEU A O 1
ATOM 710 N N . LEU A 1 86 ? 1.690 -9.834 3.850 1.00 90.69 86 LEU A N 1
ATOM 711 C CA . LEU A 1 86 ? 3.075 -9.622 4.295 1.00 90.69 86 LEU A CA 1
ATOM 712 C C . LEU A 1 86 ? 4.030 -10.806 4.045 1.00 90.69 86 LEU A C 1
ATOM 714 O O . LEU A 1 86 ? 5.229 -10.671 4.283 1.00 90.69 86 LEU A O 1
ATOM 718 N N . GLY A 1 87 ? 3.541 -11.970 3.604 1.00 87.31 87 GLY A N 1
ATOM 719 C CA . GLY A 1 87 ? 4.375 -13.171 3.397 1.00 87.31 87 GLY A CA 1
ATOM 720 C C . GLY A 1 87 ? 4.791 -13.911 4.645 1.00 87.31 87 GLY A C 1
ATOM 721 O O . GLY A 1 87 ? 5.834 -14.572 4.670 1.00 87.31 87 GLY A O 1
ATOM 722 N N . ARG A 1 88 ? 3.947 -13.829 5.670 1.00 86.88 88 ARG A N 1
ATOM 723 C CA . ARG A 1 88 ? 4.012 -14.665 6.869 1.00 86.88 88 ARG A CA 1
ATOM 724 C C . ARG A 1 88 ? 3.339 -16.021 6.643 1.00 86.88 88 ARG A C 1
ATOM 726 O O . ARG A 1 88 ? 3.700 -16.980 7.317 1.00 86.88 88 ARG A O 1
ATOM 733 N N . LYS A 1 89 ? 2.408 -16.105 5.687 1.00 87.38 89 LYS A N 1
ATOM 734 C CA . LYS A 1 89 ? 1.764 -17.339 5.223 1.00 87.38 89 LYS A CA 1
ATOM 735 C C . LYS A 1 89 ? 1.772 -17.398 3.698 1.00 87.38 89 LYS A C 1
ATOM 737 O O . LYS A 1 89 ? 1.607 -16.371 3.041 1.00 87.38 89 LYS A O 1
ATOM 742 N N . ASP A 1 90 ? 1.920 -18.611 3.185 1.00 81.25 90 ASP A N 1
ATOM 743 C CA . ASP A 1 90 ? 1.722 -18.980 1.787 1.00 81.25 90 ASP A CA 1
ATOM 744 C C . ASP A 1 90 ? 0.681 -20.122 1.788 1.00 81.25 90 ASP A C 1
ATOM 746 O O . ASP A 1 90 ? 0.704 -20.945 2.710 1.00 81.25 90 ASP A O 1
ATOM 750 N N . TYR A 1 91 ? -0.262 -20.123 0.840 1.00 69.56 91 TYR A N 1
ATOM 751 C CA . TYR A 1 91 ? -1.283 -21.172 0.676 1.00 69.56 91 TYR A CA 1
ATOM 752 C C . TYR A 1 91 ? -0.880 -22.160 -0.418 1.00 69.56 91 TYR A C 1
ATOM 754 O O . TYR A 1 91 ? -0.230 -21.710 -1.390 1.00 69.56 91 TYR A O 1
#

pLDDT: mean 81.47, std 21.36, range [34.25, 98.0]

Sequence (91 aa):
MSHHLVKSQVFYAVWCKIFYVERDCVAVFAARLKEFIGDRPISQFAREVGIPQQTISRYLRCQREISLTYLCRIADYFGEDIDFLLGRKDY
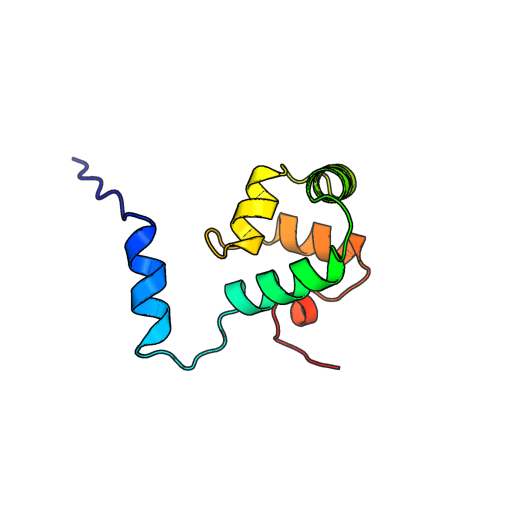
Radius of gyration: 14.83 Å; Cα contacts (8 Å, |Δi|>4): 64; chains: 1; bounding box: 36×43×34 Å

Secondary structure (DSSP, 8-state):
--------THHHHHHTTTS--S--HHHHHHHHHHHHHTTS-HHHHHHHHT--HHHHHHHTTTSSPPPHHHHHHHHHHHT--HHHHHTS---

Solvent-accessible surface area (backbone atoms only — not comparable to full-atom values): 5658 Å² total; per-residue (Å²): 134,88,81,87,77,86,79,61,80,70,58,61,69,63,62,66,75,75,80,67,99,61,90,54,41,50,57,43,27,22,51,50,52,49,62,72,50,54,90,57,58,62,66,57,52,19,62,75,66,72,43,62,47,70,58,54,58,29,31,64,64,57,74,45,80,82,51,68,74,59,48,51,46,51,20,66,72,72,73,47,56,63,46,48,46,38,63,77,47,84,134

Mean predicted aligned error: 9.63 Å

Nearest PDB structures (foldseek):
  3vk0-assembly2_B  TM=8.309E-01  e=5.306E-03  Neisser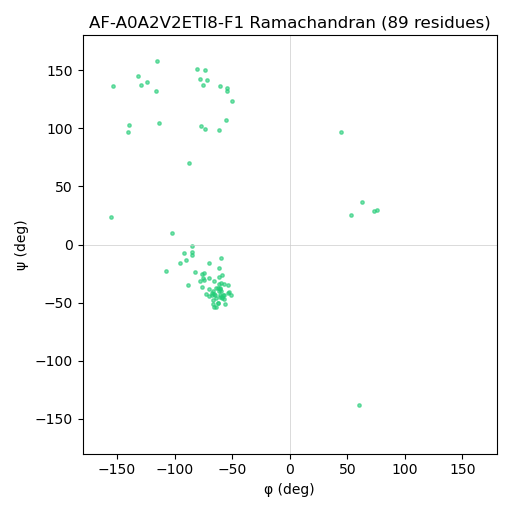ia meningitidis MC58
  2kpj-assembly1_A  TM=8.495E-01  e=1.277E-02  Agathobacter rectalis ATCC 33656
  3op9-assembly1_A  TM=7.542E-01  e=4.198E-03  Listeria innocua
  1y7y-assembly1_B  TM=8.546E-01  e=1.925E-02  Aeromonas hydrophila
  5fd4-assembly2_B  TM=6.159E-01  e=1.330E-01  Streptococcus suis 05ZYH33